Protein AF-A0A381Z7X1-F1 (afdb_monomer)

Sequence (57 aa):
MVALALVVLVISSLHIGKYEMVSDHKGQYVYKINTLNGETWRAGSSGTWHPMKTGAE

Mean predicted aligned error: 10.57 Å

pLDDT: mean 70.77, std 13.34, range [34.75, 86.69]

Nearest PDB structures (foldseek):
  6d7y-assembly1_A  TM=6.002E-01  e=2.568E-01  Pseudomonas aeruginosa
  3elg-assembly2_B  TM=6.636E-01  e=1.125E+00  Phocaeicola vulgatus ATCC 8482
  7zju-assembly1_A  TM=6.100E-01  e=3.852E+00  Homo sapiens
  7zju-assembly2_C  TM=6.187E-01  e=4.097E+00  Homo sapiens
  7p99-assembly1_A  TM=5.266E-01  e=4.357E+00  Homo sapiens

Solvent-accessible surface area (backbone atoms only — not comparable to full-atom values): 3522 Å² total; per-residue (Å²): 113,68,69,59,54,51,52,52,50,50,57,64,67,43,73,79,22,70,78,41,83,42,67,47,100,83,73,45,70,28,42,33,34,42,37,86,88,72,50,41,35,33,22,50,92,84,68,56,75,43,77,53,80,89,74,85,132

Organism: NCBI:txid408172

Structure (mmCIF, N/CA/C/O backbone):
data_AF-A0A381Z7X1-F1
#
_entry.id   AF-A0A381Z7X1-F1
#
loop_
_atom_site.group_PDB
_atom_site.id
_atom_site.type_symbol
_atom_site.label_atom_id
_atom_site.label_alt_id
_atom_site.label_comp_id
_atom_site.label_asym_id
_atom_site.label_entity_id
_atom_site.label_seq_id
_atom_site.pdbx_PDB_ins_code
_atom_site.Cartn_x
_atom_site.Cartn_y
_atom_site.Cartn_z
_atom_site.occupancy
_atom_site.B_iso_or_equiv
_atom_site.auth_seq_id
_atom_site.auth_comp_id
_atom_site.auth_asym_id
_atom_site.auth_atom_id
_atom_site.pdbx_PDB_model_num
ATOM 1 N N . MET A 1 1 ? 21.704 -3.649 -24.637 1.00 56.28 1 MET A N 1
ATOM 2 C CA . MET A 1 1 ? 20.998 -2.539 -23.951 1.00 56.28 1 MET A CA 1
ATOM 3 C C . MET A 1 1 ? 19.506 -2.801 -23.736 1.00 56.28 1 MET A C 1
ATOM 5 O O . MET A 1 1 ? 19.015 -2.466 -22.669 1.00 56.28 1 MET A O 1
ATOM 9 N N . VAL A 1 2 ? 18.795 -3.447 -24.671 1.00 61.41 2 VAL A N 1
ATOM 10 C CA . VAL A 1 2 ? 17.345 -3.731 -24.549 1.00 61.41 2 VAL A CA 1
ATOM 11 C C . VAL A 1 2 ? 16.985 -4.582 -23.320 1.00 61.41 2 VAL A C 1
ATOM 13 O O . VAL A 1 2 ? 16.043 -4.262 -22.605 1.00 61.41 2 VAL A O 1
ATOM 16 N N . ALA A 1 3 ? 17.774 -5.617 -23.018 1.00 62.16 3 ALA A N 1
ATOM 17 C CA . ALA A 1 3 ? 17.521 -6.488 -21.866 1.00 62.16 3 ALA A CA 1
ATOM 18 C C . ALA A 1 3 ? 17.580 -5.744 -20.517 1.00 62.16 3 ALA A C 1
ATOM 20 O O . ALA A 1 3 ? 16.762 -5.998 -19.642 1.00 62.16 3 ALA A O 1
ATOM 21 N N . LEU A 1 4 ? 18.497 -4.781 -20.364 1.00 59.47 4 LEU 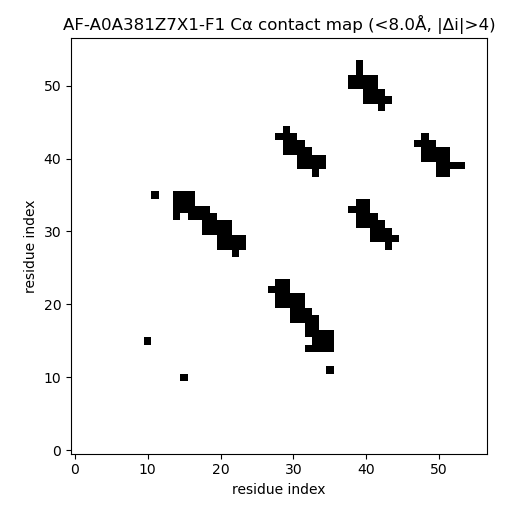A N 1
ATOM 22 C CA . LEU A 1 4 ? 18.632 -4.001 -19.130 1.00 59.47 4 LEU A CA 1
ATOM 23 C C . LEU A 1 4 ? 17.421 -3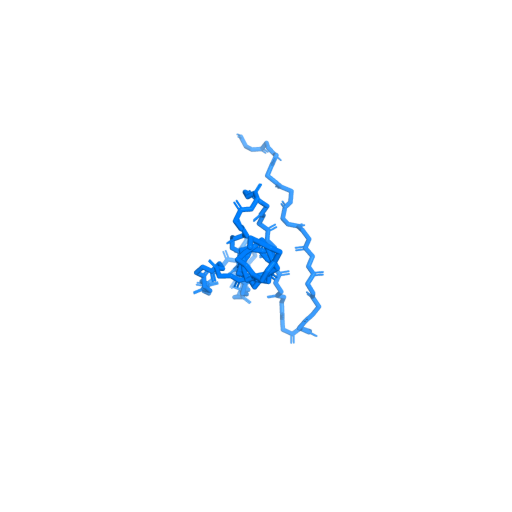.080 -18.918 1.00 59.47 4 LEU A C 1
ATOM 25 O O . LEU A 1 4 ? 16.908 -2.984 -17.810 1.00 59.47 4 LEU A O 1
ATOM 29 N N . ALA A 1 5 ? 16.931 -2.455 -19.992 1.00 59.25 5 ALA A N 1
ATOM 30 C CA . ALA A 1 5 ? 15.751 -1.598 -19.942 1.00 59.25 5 ALA A CA 1
ATOM 31 C C . ALA A 1 5 ? 14.493 -2.382 -19.535 1.00 59.25 5 ALA A C 1
ATOM 33 O O . ALA A 1 5 ? 13.717 -1.906 -18.714 1.00 59.25 5 ALA A O 1
ATOM 34 N N . LEU A 1 6 ? 14.329 -3.608 -20.044 1.00 56.62 6 LEU A N 1
ATOM 35 C CA . LEU A 1 6 ? 13.218 -4.485 -19.665 1.00 56.62 6 LEU A CA 1
ATOM 36 C C . LEU A 1 6 ? 13.302 -4.919 -18.199 1.00 56.62 6 LEU A C 1
ATOM 38 O O . LEU A 1 6 ? 12.290 -4.911 -17.507 1.00 56.62 6 LEU A O 1
ATOM 42 N N . VAL A 1 7 ? 14.501 -5.230 -17.702 1.00 59.78 7 VAL A N 1
ATOM 43 C CA . VAL A 1 7 ? 14.717 -5.562 -16.285 1.00 59.78 7 VAL A CA 1
ATOM 44 C C . VAL A 1 7 ? 14.374 -4.373 -15.384 1.00 59.78 7 VAL A C 1
ATOM 46 O O . VAL A 1 7 ? 13.663 -4.545 -14.400 1.00 59.78 7 VAL A O 1
ATOM 49 N N . VAL A 1 8 ? 14.795 -3.157 -15.743 1.00 61.56 8 VAL A N 1
ATOM 50 C CA . VAL A 1 8 ? 14.444 -1.932 -15.003 1.00 61.56 8 VAL A CA 1
ATOM 51 C C . VAL A 1 8 ? 12.935 -1.677 -15.023 1.00 61.56 8 VAL A C 1
ATOM 53 O O . VAL A 1 8 ? 12.375 -1.298 -13.998 1.00 61.56 8 VAL A O 1
ATOM 56 N N . LEU A 1 9 ? 12.258 -1.933 -16.145 1.00 55.81 9 LEU A N 1
ATOM 57 C CA . LEU A 1 9 ? 10.811 -1.749 -16.285 1.00 55.81 9 LEU A CA 1
ATOM 58 C C . LEU A 1 9 ? 10.029 -2.773 -15.448 1.00 55.81 9 LEU A C 1
ATOM 60 O O . LEU A 1 9 ? 9.088 -2.402 -14.750 1.00 55.81 9 LEU A O 1
ATOM 64 N N . VAL A 1 10 ? 10.484 -4.032 -15.428 1.00 58.12 10 VAL A N 1
ATOM 65 C CA . VAL A 1 10 ? 9.933 -5.087 -14.565 1.00 58.12 10 VAL A CA 1
ATOM 66 C C . VAL A 1 10 ? 10.144 -4.747 -13.093 1.00 58.12 10 VAL A C 1
ATOM 68 O O . VAL A 1 10 ? 9.179 -4.792 -12.342 1.00 58.12 10 VAL A O 1
ATOM 71 N N . ILE A 1 11 ? 11.346 -4.335 -12.679 1.00 59.28 11 ILE A N 1
ATOM 72 C CA . ILE A 1 11 ? 11.638 -3.935 -11.289 1.00 59.28 11 ILE A CA 1
ATOM 73 C C . ILE A 1 11 ? 10.813 -2.707 -10.875 1.00 59.28 11 ILE A C 1
ATOM 75 O O . ILE A 1 11 ? 10.322 -2.661 -9.754 1.00 59.28 11 ILE A O 1
ATOM 79 N N . SER A 1 12 ? 10.610 -1.749 -11.784 1.00 51.41 12 SER A N 1
ATOM 80 C CA . SER A 1 12 ? 9.773 -0.562 -11.545 1.00 51.41 12 SER A CA 1
ATOM 81 C C . SER A 1 12 ? 8.281 -0.900 -11.427 1.00 51.41 12 SER A C 1
ATOM 83 O O . SER A 1 12 ? 7.552 -0.216 -10.715 1.00 51.41 12 SER A O 1
ATOM 85 N N . SER A 1 13 ? 7.828 -1.951 -12.123 1.00 55.22 13 SER A N 1
ATOM 86 C CA . SER A 1 13 ? 6.453 -2.477 -12.057 1.00 55.22 13 SER A CA 1
ATOM 87 C C . SER A 1 13 ? 6.236 -3.497 -10.933 1.00 55.22 13 SER A C 1
ATOM 89 O O . SER A 1 13 ? 5.102 -3.769 -10.529 1.00 55.22 13 SER A O 1
ATOM 91 N N . LEU A 1 14 ? 7.322 -4.073 -10.414 1.00 57.53 14 LEU A N 1
ATOM 92 C CA . LEU A 1 14 ? 7.298 -4.886 -9.217 1.00 57.53 14 LEU A CA 1
ATOM 93 C C . LEU A 1 14 ? 6.964 -3.911 -8.094 1.00 57.53 14 LEU A C 1
ATOM 95 O O . LEU A 1 14 ? 7.688 -2.946 -7.861 1.00 57.53 14 LEU A O 1
ATOM 99 N N . HIS A 1 15 ? 5.825 -4.111 -7.443 1.00 58.12 15 HIS A N 1
ATOM 100 C CA . HIS A 1 15 ? 5.364 -3.243 -6.372 1.00 58.12 15 HIS A CA 1
ATOM 101 C C . HIS A 1 15 ? 6.247 -3.493 -5.136 1.00 58.12 15 HIS A C 1
ATOM 103 O O . HIS A 1 15 ? 5.816 -4.096 -4.157 1.00 58.12 15 HIS A O 1
ATOM 109 N N . ILE A 1 16 ? 7.512 -3.057 -5.188 1.00 57.09 16 ILE A N 1
ATOM 110 C CA . ILE A 1 16 ? 8.482 -3.044 -4.084 1.00 57.09 16 ILE A CA 1
ATOM 111 C C . ILE A 1 16 ? 8.106 -1.883 -3.157 1.00 57.09 16 ILE A C 1
ATOM 113 O O . ILE A 1 16 ? 8.911 -1.030 -2.795 1.00 57.09 16 ILE A O 1
ATOM 117 N N . GLY A 1 17 ? 6.826 -1.802 -2.817 1.00 59.22 17 GLY A N 1
ATOM 118 C CA . GLY A 1 17 ? 6.394 -0.999 -1.707 1.00 59.22 17 GLY A CA 1
ATOM 119 C C . GLY A 1 17 ? 6.583 -1.812 -0.457 1.00 59.22 17 GLY A C 1
ATOM 120 O O . GLY A 1 17 ? 6.183 -2.973 -0.396 1.00 59.22 17 GLY A O 1
ATOM 121 N N . LYS A 1 18 ? 7.207 -1.211 0.552 1.00 64.38 18 LYS A N 1
ATOM 122 C CA . LYS A 1 18 ? 7.145 -1.747 1.908 1.00 64.38 18 LYS A CA 1
ATOM 123 C C . LYS A 1 18 ? 5.673 -2.011 2.234 1.00 64.38 18 LYS A C 1
ATOM 125 O O . LYS A 1 18 ? 4.865 -1.084 2.186 1.00 64.38 18 LYS A O 1
ATOM 130 N N . TYR A 1 19 ? 5.345 -3.274 2.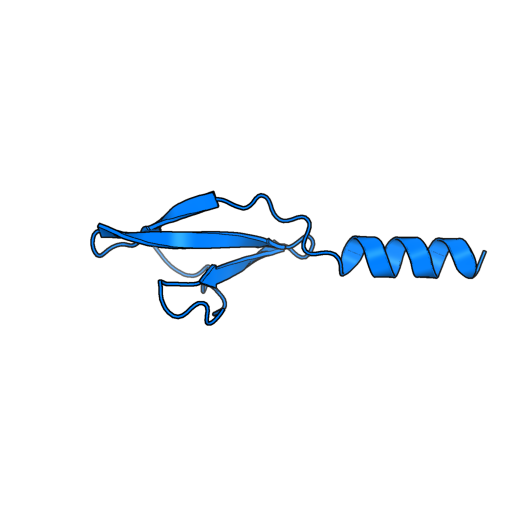490 1.00 69.31 19 TYR A N 1
ATOM 131 C CA . TYR A 1 19 ? 4.02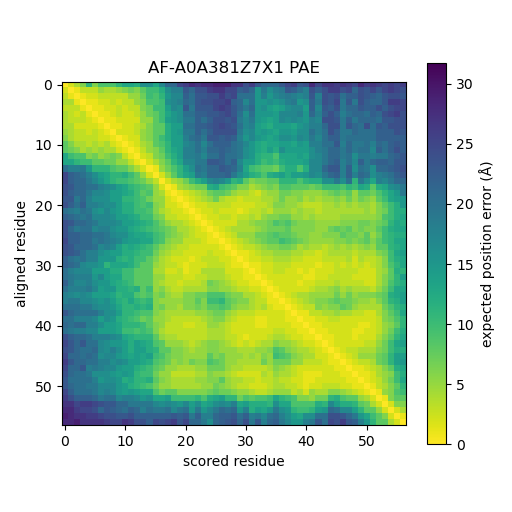8 -3.661 2.968 1.00 69.31 19 TYR A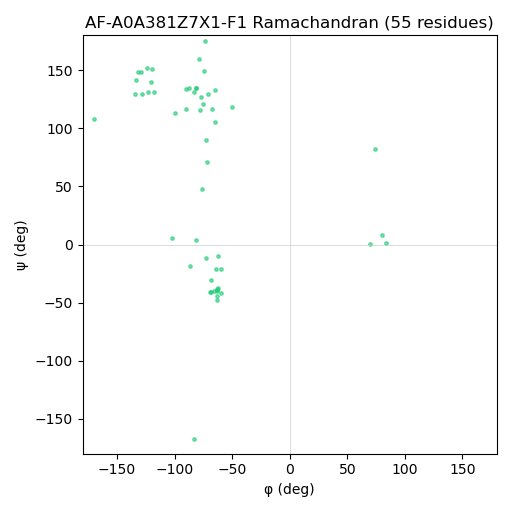 CA 1
ATOM 132 C C . TYR A 1 19 ? 3.946 -3.270 4.435 1.00 69.31 19 TYR A C 1
ATOM 134 O O . TYR A 1 19 ? 4.751 -3.723 5.249 1.00 69.31 19 TYR A O 1
ATOM 142 N N . GLU A 1 20 ? 2.984 -2.422 4.766 1.00 80.31 20 GLU A N 1
ATOM 143 C CA . GLU A 1 20 ? 2.749 -1.970 6.130 1.00 80.31 20 GLU A CA 1
ATOM 144 C C . GLU A 1 20 ? 1.308 -2.294 6.508 1.00 80.31 20 GLU A C 1
ATOM 146 O O . GLU A 1 20 ? 0.378 -2.009 5.756 1.00 80.31 20 GLU A O 1
ATOM 151 N N . MET A 1 21 ? 1.107 -2.902 7.674 1.00 83.56 21 MET A N 1
ATOM 152 C CA . MET A 1 21 ? -0.224 -3.043 8.253 1.00 83.56 21 MET A CA 1
ATOM 153 C C . MET A 1 21 ? -0.469 -1.817 9.127 1.00 83.56 21 MET A C 1
ATOM 155 O O . MET A 1 21 ? 0.258 -1.586 10.091 1.00 83.56 21 MET A O 1
ATOM 159 N N . VAL A 1 22 ? -1.461 -1.010 8.770 1.00 84.44 22 VAL A N 1
ATOM 160 C CA . VAL A 1 22 ? -1.791 0.240 9.467 1.00 84.44 22 VAL A CA 1
ATOM 161 C C . VAL A 1 22 ? -3.246 0.217 9.907 1.00 84.44 22 VAL A C 1
ATOM 163 O O . VAL A 1 22 ? -4.074 -0.435 9.279 1.00 84.44 22 VAL A O 1
ATOM 166 N N . SER A 1 23 ? -3.575 0.923 10.985 1.00 83.81 23 SER A N 1
ATOM 167 C CA . SER A 1 23 ? -4.972 1.165 11.344 1.00 83.81 23 SER A CA 1
ATOM 168 C C . SER A 1 23 ? -5.518 2.325 10.516 1.00 83.81 23 SER A C 1
ATOM 170 O O . SER A 1 23 ? -4.868 3.363 10.402 1.00 83.81 23 SER A O 1
ATOM 172 N N . ASP A 1 24 ? -6.715 2.177 9.957 1.00 79.06 24 ASP A N 1
ATOM 173 C CA . ASP A 1 24 ? -7.464 3.296 9.397 1.00 79.06 24 ASP A CA 1
ATOM 174 C C . ASP A 1 24 ? -8.050 4.190 10.511 1.00 79.06 24 ASP A C 1
ATOM 176 O O . ASP A 1 24 ? -7.967 3.885 11.705 1.00 79.06 24 ASP A O 1
ATOM 180 N N . HIS A 1 25 ? -8.673 5.302 10.108 1.00 77.75 25 HIS A N 1
ATOM 181 C CA . HIS A 1 25 ? -9.342 6.265 10.995 1.00 77.75 25 HIS A CA 1
ATOM 182 C C . HIS A 1 25 ? -10.531 5.676 11.779 1.00 77.75 25 HIS A C 1
ATOM 184 O O . HIS A 1 25 ? -11.063 6.333 12.668 1.00 77.75 25 HIS A O 1
ATOM 190 N N . LYS A 1 26 ? -10.971 4.457 11.448 1.00 81.88 26 LYS A N 1
ATOM 191 C CA . LYS A 1 26 ? -12.035 3.719 12.137 1.00 81.88 26 LYS A CA 1
ATOM 192 C C . LYS A 1 26 ? -11.482 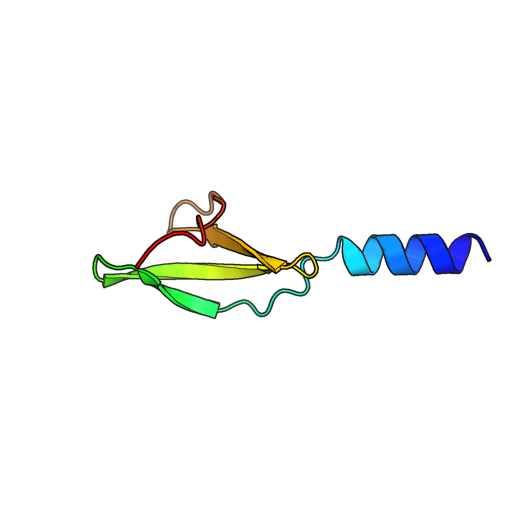2.626 13.054 1.00 81.88 26 LYS A C 1
ATOM 194 O O . LYS A 1 26 ? -12.268 1.855 13.597 1.00 81.88 26 LYS A O 1
ATOM 199 N N . GLY A 1 27 ? -10.161 2.534 13.222 1.00 81.81 27 GLY A N 1
ATOM 200 C CA . GLY A 1 27 ? -9.532 1.491 14.032 1.00 81.81 27 GLY A CA 1
ATOM 201 C C . GLY A 1 27 ? -9.388 0.142 13.316 1.00 81.81 27 GLY A C 1
ATOM 202 O O . GLY A 1 27 ? -9.066 -0.852 13.961 1.00 81.81 27 GLY A O 1
ATOM 203 N N . GLN A 1 28 ? -9.666 0.063 12.010 1.00 84.88 28 GLN A N 1
ATOM 204 C CA . GLN A 1 28 ? -9.577 -1.184 11.254 1.00 84.88 28 GLN A CA 1
ATOM 205 C C . GLN A 1 28 ? -8.188 -1.353 10.658 1.00 84.88 28 GLN A C 1
ATOM 207 O O . GLN A 1 28 ? -7.659 -0.444 10.018 1.00 84.88 28 GLN A O 1
ATOM 212 N N . TYR A 1 29 ? -7.619 -2.545 10.791 1.00 84.69 29 TYR A N 1
ATOM 213 C CA . TYR A 1 29 ? -6.356 -2.851 10.139 1.00 84.69 29 TYR A CA 1
ATOM 214 C C . TYR A 1 29 ? -6.525 -2.979 8.625 1.00 84.69 29 TYR A C 1
ATOM 216 O O . TYR A 1 29 ? -7.370 -3.728 8.132 1.00 84.69 29 TYR A O 1
ATOM 224 N N . VAL A 1 30 ? -5.677 -2.270 7.890 1.00 86.69 30 VAL A N 1
ATOM 225 C CA . VAL A 1 30 ? -5.577 -2.318 6.435 1.00 86.69 30 VAL A CA 1
ATOM 226 C C . VAL A 1 30 ? -4.127 -2.539 6.029 1.00 86.69 30 VAL A C 1
ATOM 228 O O . VAL A 1 30 ? -3.194 -2.086 6.695 1.00 86.69 30 VAL A O 1
ATOM 231 N N . TYR A 1 31 ? -3.934 -3.223 4.911 1.00 85.00 31 TYR A N 1
ATOM 232 C CA . TYR A 1 31 ? -2.632 -3.314 4.270 1.00 85.00 31 TYR A CA 1
ATOM 233 C C . TYR A 1 31 ? -2.401 -2.060 3.445 1.00 85.00 31 TYR A C 1
ATOM 235 O O . TYR A 1 31 ? -3.287 -1.636 2.707 1.00 85.00 31 TYR A O 1
ATOM 243 N N . LYS A 1 32 ? -1.214 -1.481 3.560 1.00 85.38 32 LYS A N 1
ATOM 244 C CA . LYS A 1 32 ? -0.756 -0.309 2.825 1.00 85.38 32 LYS A CA 1
ATOM 245 C C . LYS A 1 32 ? 0.490 -0.680 2.033 1.00 85.38 32 LYS A C 1
ATOM 247 O O . LYS A 1 32 ? 1.365 -1.382 2.537 1.00 85.38 32 LYS A O 1
ATOM 252 N N . ILE A 1 33 ? 0.571 -0.181 0.806 1.00 83.06 33 ILE A N 1
ATOM 253 C CA . ILE A 1 33 ? 1.744 -0.311 -0.052 1.00 83.06 33 ILE A CA 1
ATOM 254 C C . ILE A 1 33 ? 2.056 1.041 -0.691 1.00 83.06 33 ILE A C 1
ATOM 256 O O . ILE A 1 33 ? 1.171 1.697 -1.239 1.00 83.06 33 ILE A O 1
ATOM 260 N N . ASN A 1 34 ? 3.315 1.464 -0.593 1.00 79.88 34 ASN A N 1
ATOM 261 C CA . ASN A 1 34 ? 3.811 2.673 -1.252 1.00 79.88 34 ASN A CA 1
ATOM 262 C C . ASN A 1 34 ? 4.544 2.257 -2.525 1.00 79.88 34 ASN A C 1
ATOM 264 O O . ASN A 1 34 ? 5.578 1.603 -2.446 1.00 79.88 34 ASN A O 1
ATOM 268 N N . THR A 1 35 ? 4.025 2.589 -3.694 1.00 73.69 35 THR A N 1
ATOM 269 C CA . THR A 1 35 ? 4.647 2.225 -4.968 1.00 73.69 35 THR A CA 1
ATOM 270 C C . THR A 1 35 ? 5.811 3.164 -5.299 1.00 73.69 35 THR A C 1
ATOM 272 O O . THR A 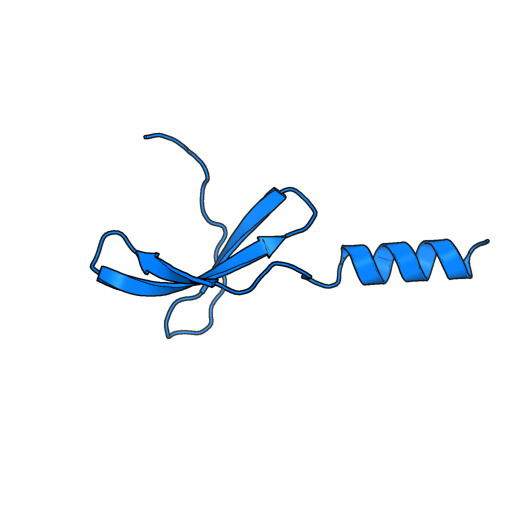1 35 ? 5.920 4.274 -4.777 1.00 73.69 35 THR A O 1
ATOM 275 N N . LEU A 1 36 ? 6.714 2.725 -6.183 1.00 70.38 36 LEU A N 1
ATOM 276 C CA . LEU A 1 36 ? 7.928 3.478 -6.546 1.00 70.38 36 LEU A CA 1
ATOM 277 C C . LEU A 1 36 ? 7.633 4.818 -7.244 1.00 70.38 36 LEU A C 1
ATOM 279 O O . LEU A 1 36 ? 8.471 5.712 -7.238 1.00 70.38 36 LEU A O 1
ATOM 283 N N . ASN A 1 37 ? 6.439 4.966 -7.822 1.00 71.81 37 ASN A N 1
ATOM 284 C CA . ASN A 1 37 ? 5.944 6.206 -8.423 1.00 71.81 37 ASN A CA 1
ATOM 285 C C . ASN A 1 37 ? 5.371 7.204 -7.390 1.00 71.81 37 ASN A C 1
ATOM 287 O O . ASN A 1 37 ? 4.856 8.246 -7.784 1.00 71.81 37 ASN A O 1
ATOM 291 N N . GLY A 1 38 ? 5.444 6.898 -6.088 1.00 73.81 38 GLY A N 1
ATOM 292 C CA . GLY A 1 38 ? 4.933 7.750 -5.012 1.00 73.81 38 GLY A CA 1
ATOM 293 C C . GLY A 1 38 ? 3.436 7.593 -4.733 1.00 73.81 38 GLY A C 1
ATOM 294 O O . GLY A 1 38 ? 2.917 8.261 -3.839 1.00 73.81 38 GLY A O 1
ATOM 295 N N . GLU A 1 39 ? 2.733 6.710 -5.447 1.00 79.62 39 GLU A N 1
ATOM 296 C CA . GLU A 1 39 ? 1.345 6.394 -5.118 1.00 79.62 39 GLU A CA 1
ATOM 297 C C . GLU A 1 39 ? 1.274 5.514 -3.865 1.00 79.62 39 GLU A C 1
ATOM 299 O O . GLU A 1 39 ? 2.159 4.720 -3.547 1.00 79.62 39 GLU A O 1
ATOM 304 N N . THR A 1 40 ? 0.190 5.662 -3.116 1.00 83.94 40 THR A N 1
ATOM 305 C CA . THR A 1 40 ? -0.099 4.807 -1.968 1.00 83.94 40 THR A CA 1
ATOM 306 C C . THR A 1 40 ? -1.390 4.067 -2.242 1.00 83.94 40 THR A C 1
ATOM 308 O O . THR A 1 40 ? -2.400 4.675 -2.591 1.00 83.94 40 THR A O 1
ATOM 311 N N . TRP A 1 41 ? -1.377 2.759 -2.041 1.00 85.31 41 TRP A N 1
ATOM 312 C CA . TRP A 1 41 ? -2.546 1.906 -2.181 1.00 85.31 41 TRP A CA 1
ATOM 313 C C . TRP A 1 41 ? -2.850 1.226 -0.855 1.00 85.31 41 TRP A C 1
ATOM 315 O O . TRP A 1 41 ? -1.953 0.973 -0.049 1.00 85.31 41 TRP A O 1
ATOM 325 N N . ARG A 1 42 ? -4.128 0.923 -0.628 1.00 85.62 42 ARG A N 1
ATOM 326 C CA . ARG A 1 42 ? -4.571 0.162 0.539 1.00 85.62 42 ARG A CA 1
ATOM 327 C C . ARG A 1 42 ? -5.525 -0.964 0.171 1.00 85.62 42 ARG A C 1
ATOM 329 O O . ARG A 1 42 ? -6.327 -0.804 -0.748 1.00 85.62 42 ARG A O 1
ATOM 336 N N . ALA A 1 43 ? -5.484 -2.047 0.934 1.00 85.75 43 ALA A N 1
ATOM 337 C CA . ALA A 1 43 ? -6.441 -3.142 0.874 1.00 85.75 43 ALA A CA 1
ATOM 338 C C . ALA A 1 43 ? -6.985 -3.451 2.273 1.00 85.75 43 ALA A C 1
ATOM 340 O O . ALA A 1 43 ? -6.229 -3.602 3.234 1.00 85.75 43 ALA A O 1
ATOM 341 N N . GLY A 1 44 ? -8.311 -3.525 2.378 1.00 80.62 44 GLY A N 1
ATOM 342 C CA . G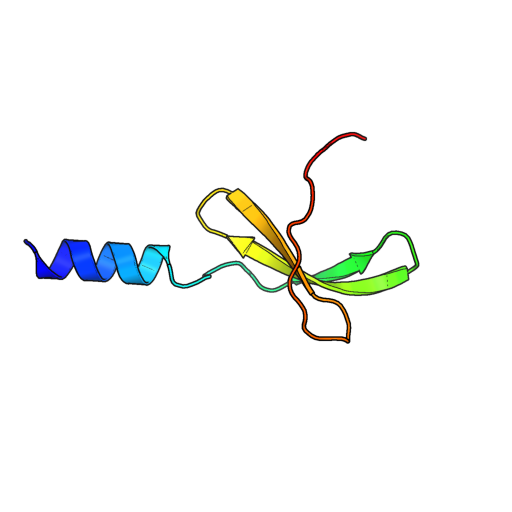LY A 1 44 ? -8.988 -4.027 3.573 1.00 80.62 44 GLY A CA 1
ATOM 343 C C . GLY A 1 44 ? -9.065 -5.555 3.582 1.00 80.62 44 GLY A C 1
ATOM 344 O O . GLY A 1 44 ? -8.452 -6.231 2.756 1.00 80.62 44 GLY A O 1
ATOM 345 N N . SER A 1 45 ? -9.887 -6.104 4.475 1.00 76.19 45 SER A N 1
ATOM 346 C CA . SER A 1 45 ? -10.109 -7.554 4.602 1.00 76.19 45 SER A CA 1
ATOM 347 C C . SER A 1 45 ? -10.659 -8.224 3.336 1.00 76.19 45 SER A C 1
ATOM 349 O O . SER A 1 45 ? -10.481 -9.426 3.164 1.00 76.19 45 SER A O 1
ATOM 351 N N . SER A 1 46 ? -11.280 -7.468 2.424 1.00 79.88 46 SER A N 1
ATOM 352 C CA . SER A 1 46 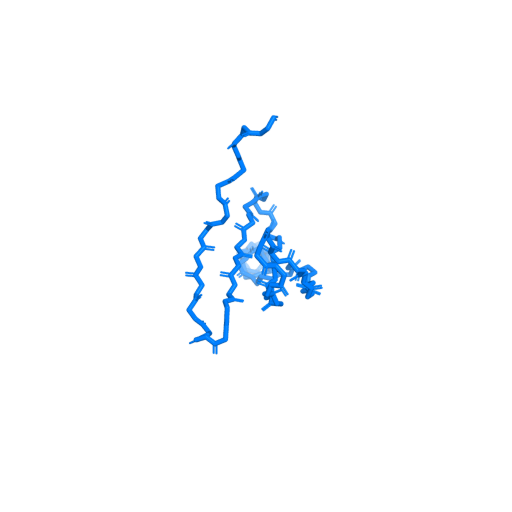? -11.749 -7.977 1.129 1.00 79.88 46 SER A CA 1
ATOM 353 C C . SER A 1 46 ? -10.621 -8.271 0.133 1.00 79.88 46 SER A C 1
ATOM 355 O O . SER A 1 46 ? -10.882 -8.838 -0.926 1.00 79.88 46 SER A O 1
ATOM 357 N N . GLY A 1 47 ? -9.387 -7.835 0.412 1.00 73.69 47 GLY A N 1
ATOM 358 C CA . GLY A 1 47 ? -8.250 -7.953 -0.507 1.00 73.69 47 GLY A CA 1
ATOM 359 C C . GLY A 1 47 ? -8.336 -7.048 -1.742 1.00 73.69 47 GLY A C 1
ATOM 360 O O . GLY A 1 47 ? -7.437 -7.067 -2.580 1.00 73.69 47 GLY A O 1
ATOM 361 N N . THR A 1 48 ? -9.394 -6.241 -1.874 1.00 79.88 48 THR A N 1
ATOM 362 C CA . THR A 1 48 ? -9.534 -5.276 -2.970 1.00 79.88 48 THR A CA 1
ATOM 363 C C . THR A 1 48 ? -8.653 -4.059 -2.713 1.00 79.88 48 THR A C 1
ATOM 365 O O . THR A 1 48 ? -8.743 -3.429 -1.656 1.00 79.88 48 THR A O 1
ATOM 368 N N . TRP A 1 49 ? -7.815 -3.721 -3.692 1.00 81.81 49 TRP A N 1
ATOM 369 C CA . TRP A 1 49 ? -6.911 -2.580 -3.619 1.00 81.81 49 TRP A CA 1
ATOM 370 C C . TRP A 1 49 ? -7.578 -1.299 -4.108 1.00 81.81 49 TRP A C 1
ATOM 372 O O . TRP A 1 49 ? -8.212 -1.267 -5.162 1.00 81.81 49 TRP A O 1
ATOM 382 N N . HIS A 1 50 ? -7.382 -0.223 -3.352 1.00 82.50 50 HIS A N 1
ATOM 383 C CA . HIS A 1 50 ? -7.863 1.110 -3.687 1.00 82.50 50 HIS A CA 1
ATOM 384 C C . HIS A 1 50 ? -6.751 2.144 -3.482 1.00 82.50 50 HIS A C 1
ATOM 386 O O . HIS A 1 50 ? -6.013 2.045 -2.493 1.00 82.50 50 HIS A O 1
ATOM 392 N N . PRO A 1 51 ? -6.639 3.161 -4.355 1.00 83.50 51 PRO A N 1
ATOM 393 C CA . PRO A 1 51 ? -5.690 4.243 -4.152 1.00 83.50 51 PRO A CA 1
ATOM 394 C C . PRO A 1 51 ? -6.065 5.028 -2.891 1.00 83.50 51 PRO A C 1
ATOM 396 O O . PRO A 1 51 ? -7.227 5.382 -2.662 1.00 83.50 51 PRO A O 1
ATOM 399 N N . MET A 1 52 ? -5.073 5.300 -2.051 1.00 78.12 52 MET A N 1
ATOM 400 C CA . MET A 1 52 ? -5.198 6.237 -0.947 1.00 78.12 52 MET A CA 1
ATOM 401 C C . MET A 1 52 ? -5.093 7.640 -1.540 1.00 78.12 52 MET A C 1
ATOM 403 O O . MET A 1 52 ? -4.057 8.009 -2.086 1.00 78.12 52 MET A O 1
ATOM 407 N N . LYS A 1 53 ? -6.166 8.434 -1.456 1.00 68.75 53 LYS A N 1
ATOM 408 C CA . LYS A 1 53 ? -6.070 9.860 -1.776 1.00 68.75 53 LYS A CA 1
ATOM 409 C C . LYS A 1 53 ? -5.140 10.504 -0.748 1.00 68.75 53 LYS A C 1
ATOM 411 O O . LYS A 1 53 ? -5.532 10.691 0.398 1.00 68.75 53 LYS A O 1
ATOM 416 N N . THR A 1 54 ? -3.915 10.826 -1.145 1.00 59.50 54 THR A N 1
ATOM 417 C CA . THR A 1 54 ? -3.062 11.767 -0.415 1.00 59.50 54 THR A CA 1
ATOM 418 C C . THR A 1 54 ? -3.641 13.161 -0.641 1.00 59.50 54 THR A C 1
ATOM 420 O O . THR A 1 54 ? -3.344 13.798 -1.648 1.00 59.50 54 THR A O 1
ATOM 423 N N . GLY A 1 55 ? -4.554 13.603 0.225 1.00 43.88 55 GLY A N 1
ATOM 424 C CA . GLY A 1 55 ? -5.188 14.910 0.072 1.00 43.88 55 GLY A CA 1
ATOM 425 C C . GLY A 1 55 ? -6.022 15.346 1.273 1.00 43.88 55 GLY A C 1
ATOM 426 O O . GLY A 1 55 ? -7.134 14.852 1.442 1.00 43.88 55 GLY A O 1
ATOM 427 N N . ALA A 1 56 ? -5.468 16.337 1.981 1.00 34.75 56 ALA A N 1
ATOM 428 C CA . ALA A 1 56 ? -6.064 17.277 2.937 1.00 34.75 56 ALA A CA 1
ATOM 429 C C . ALA A 1 56 ? -6.444 16.755 4.336 1.00 34.75 56 ALA A C 1
ATOM 431 O O . ALA A 1 56 ? -7.615 16.527 4.630 1.00 34.75 56 ALA A O 1
ATOM 432 N N . GLU A 1 57 ? -5.442 16.694 5.215 1.00 36.81 57 GLU A N 1
ATOM 433 C CA . GLU A 1 57 ? -5.531 17.387 6.512 1.00 36.81 57 GLU A CA 1
ATOM 434 C C . GLU A 1 57 ? -4.587 18.593 6.474 1.00 36.81 57 GLU A C 1
ATOM 436 O O . GLU A 1 57 ? -3.508 18.457 5.844 1.00 36.81 57 GLU A O 1
#

Foldseek 3Di:
DVVVVVVVVVVLVPQPFDWDFDADPVRFTWTWGQHPVRWIWIDHPVRDIDTDPPDDD

Radius of gyration: 14.4 Å; Cα contacts (8 Å, |Δi|>4): 73; chains: 1; bounding box: 33×25×39 Å

Secondary structure (DSSP, 8-state):
-HHHHHHHHHHHHS--PPEEEEE-TTS-EEEEEE-TTS-EEEE-TT--EEE------